Protein AF-A0A2V8E2Y0-F1 (afdb_monomer_lite)

pLDDT: mean 93.94, std 6.2, range [62.47, 98.62]

Secondary structure (DSSP, 8-state):
-HHHHHHHHHHHHHHHTT---SS-HHHHHHHHHHHHHHHHHHHHTS---GGG--

Sequence (54 aa):
ERAYTLQLQNFAQNVLQDRPPAVVIGDGVEALRIALAATAACRTGQPVRVQSIQ

Foldseek 3Di:
DVVVVVQVVQVVVCVVVVHDGPDDVVNVVLVVLVVVQVVVCVVVVHHGDSVPRD

Structure (mmCIF, N/CA/C/O backbone):
data_AF-A0A2V8E2Y0-F1
#
_entry.id   AF-A0A2V8E2Y0-F1
#
loop_
_atom_site.group_PDB
_atom_site.id
_atom_site.type_symbol
_atom_site.label_atom_id
_atom_site.label_alt_id
_atom_site.label_comp_id
_atom_site.label_asym_id
_atom_site.label_entity_id
_atom_site.label_seq_id
_atom_site.pdbx_PDB_ins_code
_atom_site.Cartn_x
_atom_site.Cartn_y
_atom_site.Cartn_z
_atom_site.occupancy
_atom_site.B_iso_or_equiv
_atom_site.auth_seq_id
_atom_site.auth_comp_id
_atom_site.auth_asym_id
_atom_site.auth_atom_id
_atom_site.pdbx_PDB_model_num
ATOM 1 N N . GLU A 1 1 ? 10.374 15.066 -3.069 1.00 62.47 1 GLU A N 1
ATOM 2 C CA . GLU A 1 1 ? 10.285 14.925 -4.543 1.00 62.47 1 GLU A CA 1
ATOM 3 C C . GLU A 1 1 ? 11.147 13.810 -5.125 1.00 62.47 1 GLU A C 1
ATOM 5 O O . GLU A 1 1 ? 10.593 12.966 -5.813 1.00 62.47 1 GLU A O 1
ATOM 10 N N . ARG A 1 2 ? 12.451 13.730 -4.811 1.00 82.81 2 ARG A N 1
ATOM 11 C CA . ARG A 1 2 ? 13.368 12.718 -5.385 1.00 82.81 2 ARG A CA 1
ATOM 12 C C . ARG A 1 2 ? 12.865 11.265 -5.306 1.00 82.81 2 ARG A C 1
ATOM 14 O O . ARG A 1 2 ? 13.087 10.505 -6.239 1.00 82.81 2 ARG A O 1
ATOM 21 N N . ALA A 1 3 ? 12.159 10.893 -4.236 1.00 83.38 3 ALA A N 1
ATOM 22 C CA . ALA A 1 3 ? 11.573 9.558 -4.077 1.00 83.38 3 ALA A CA 1
ATOM 23 C C . ALA A 1 3 ? 10.525 9.217 -5.156 1.00 83.38 3 ALA A C 1
ATOM 25 O O . ALA A 1 3 ? 10.568 8.125 -5.713 1.00 83.38 3 ALA A O 1
ATOM 26 N N . TYR A 1 4 ? 9.641 10.158 -5.510 1.00 84.69 4 TYR A N 1
ATOM 27 C CA . TYR A 1 4 ? 8.618 9.938 -6.539 1.00 84.69 4 TYR A CA 1
ATOM 28 C C . TYR A 1 4 ? 9.241 9.810 -7.930 1.00 84.69 4 TYR A C 1
ATOM 30 O O . TYR A 1 4 ? 8.866 8.934 -8.705 1.00 84.69 4 TYR A O 1
A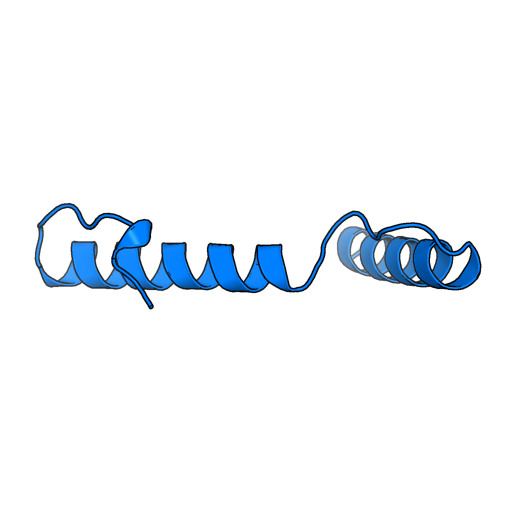TOM 38 N N . THR A 1 5 ? 10.254 10.629 -8.228 1.00 92.38 5 THR A N 1
ATOM 39 C CA . THR A 1 5 ? 11.014 10.521 -9.481 1.00 92.38 5 THR A CA 1
ATOM 40 C C . THR A 1 5 ? 11.707 9.163 -9.599 1.00 92.38 5 THR A C 1
ATOM 42 O O . THR A 1 5 ? 11.625 8.525 -10.646 1.00 92.38 5 THR A O 1
ATOM 45 N N . LEU A 1 6 ? 12.350 8.693 -8.525 1.00 91.88 6 LEU A N 1
ATOM 46 C CA . LEU A 1 6 ? 13.007 7.383 -8.495 1.00 91.88 6 LEU A CA 1
ATOM 47 C C . LEU A 1 6 ? 12.010 6.235 -8.686 1.00 91.88 6 LEU A C 1
ATOM 49 O O . LEU A 1 6 ? 12.305 5.288 -9.411 1.00 91.88 6 LEU A O 1
ATOM 53 N N . GLN A 1 7 ? 10.824 6.330 -8.084 1.00 89.50 7 GLN A N 1
ATO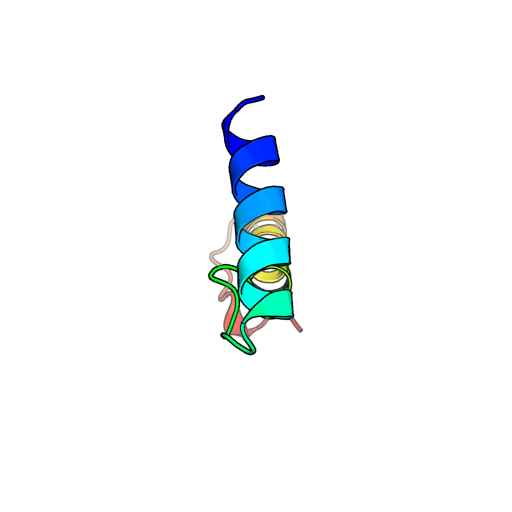M 54 C CA . GLN A 1 7 ? 9.776 5.322 -8.230 1.00 89.50 7 GLN A CA 1
ATOM 55 C C . GLN A 1 7 ? 9.283 5.219 -9.680 1.00 89.50 7 GLN A C 1
ATOM 57 O O . GLN A 1 7 ? 9.177 4.116 -10.214 1.00 89.50 7 GLN A O 1
ATOM 62 N N . LEU A 1 8 ? 9.050 6.357 -10.345 1.00 91.19 8 LEU A N 1
ATOM 63 C CA . LEU A 1 8 ? 8.640 6.385 -11.753 1.00 91.19 8 LEU A CA 1
ATOM 64 C C . LEU A 1 8 ? 9.725 5.821 -12.680 1.00 91.19 8 LEU A C 1
ATOM 66 O O . LEU A 1 8 ? 9.424 5.035 -13.577 1.00 91.19 8 LEU A O 1
ATOM 70 N N . GLN A 1 9 ? 10.991 6.179 -12.444 1.00 93.31 9 GLN A N 1
ATOM 71 C CA . GLN A 1 9 ? 12.122 5.649 -13.211 1.00 93.31 9 GLN A CA 1
ATOM 72 C C . GLN A 1 9 ? 12.272 4.135 -13.032 1.00 93.31 9 GLN A C 1
ATOM 74 O O . GLN A 1 9 ? 12.473 3.422 -14.014 1.00 93.31 9 GLN A O 1
ATOM 79 N N . ASN A 1 10 ? 12.135 3.635 -11.800 1.00 92.19 10 ASN A N 1
ATOM 80 C CA . ASN A 1 10 ? 12.205 2.205 -11.507 1.00 92.19 10 ASN A CA 1
ATOM 81 C C . ASN A 1 10 ? 11.075 1.428 -12.191 1.00 92.19 10 ASN A C 1
ATOM 83 O O . ASN A 1 10 ? 11.324 0.385 -12.792 1.00 92.19 10 ASN A O 1
ATOM 87 N N . PHE A 1 11 ? 9.849 1.955 -12.145 1.00 92.19 11 PHE A N 1
ATOM 88 C CA . PHE A 1 11 ? 8.717 1.356 -12.843 1.00 92.19 11 PHE A CA 1
ATOM 89 C C . PHE A 1 11 ? 8.973 1.273 -14.353 1.00 92.19 11 PHE A C 1
ATOM 91 O O . PHE A 1 11 ? 8.892 0.189 -14.928 1.00 92.19 11 PHE A O 1
ATOM 98 N N . ALA A 1 12 ? 9.362 2.388 -14.981 1.00 93.88 12 ALA A N 1
ATOM 99 C CA . ALA A 1 12 ? 9.634 2.430 -16.416 1.00 93.88 12 ALA A CA 1
ATOM 100 C C . ALA A 1 12 ? 10.751 1.457 -16.830 1.00 93.88 12 ALA A C 1
ATOM 102 O O . ALA A 1 12 ? 10.610 0.742 -17.819 1.00 93.88 12 ALA A O 1
ATOM 103 N N . GLN A 1 13 ? 11.843 1.384 -16.061 1.00 96.00 13 GLN A N 1
ATOM 104 C CA . GLN A 1 13 ? 12.935 0.444 -16.330 1.00 96.00 13 GLN A CA 1
ATOM 105 C C . GLN A 1 13 ? 12.483 -1.014 -16.245 1.00 96.00 13 GLN A C 1
ATOM 107 O O . GLN A 1 13 ? 12.835 -1.797 -17.121 1.00 96.00 13 GLN A O 1
ATOM 112 N N . ASN A 1 14 ? 11.696 -1.375 -15.230 1.00 95.00 14 ASN A N 1
ATOM 113 C CA . ASN A 1 14 ? 11.220 -2.746 -15.065 1.00 95.00 14 ASN A CA 1
ATOM 114 C C . ASN A 1 14 ? 10.269 -3.163 -16.197 1.00 95.00 14 ASN A C 1
ATOM 116 O O . ASN A 1 14 ? 10.410 -4.265 -16.717 1.00 95.00 14 ASN A O 1
ATOM 120 N N . VAL A 1 15 ? 9.398 -2.259 -16.665 1.00 93.06 15 VAL A N 1
ATOM 121 C CA . VAL A 1 15 ? 8.553 -2.499 -17.850 1.00 93.06 15 VAL A CA 1
ATOM 122 C C . VAL A 1 15 ? 9.401 -2.715 -19.106 1.00 93.06 15 VAL A C 1
ATOM 124 O O . VAL A 1 15 ? 9.185 -3.675 -19.837 1.00 93.06 15 VAL A O 1
ATOM 127 N N . LEU A 1 16 ? 10.389 -1.848 -19.356 1.00 96.69 16 LEU A N 1
ATOM 128 C CA . LEU A 1 16 ? 11.246 -1.944 -20.544 1.00 96.69 16 LEU A CA 1
ATOM 129 C C . LEU A 1 16 ? 12.149 -3.187 -20.547 1.00 96.69 16 LEU A C 1
ATOM 131 O O . LEU A 1 16 ? 12.574 -3.627 -21.610 1.00 96.69 16 LEU A O 1
ATOM 135 N N . GLN A 1 17 ? 12.478 -3.720 -19.370 1.00 97.31 17 GLN A N 1
ATOM 136 C CA . GLN A 1 17 ? 13.384 -4.858 -19.201 1.00 97.31 17 GLN A CA 1
ATOM 137 C C . GLN A 1 17 ? 12.660 -6.190 -18.971 1.00 97.31 17 GLN A C 1
ATOM 139 O O . GLN A 1 17 ? 13.339 -7.181 -18.706 1.00 97.31 17 GLN A O 1
ATOM 144 N N . ASP A 1 18 ? 11.325 -6.207 -19.040 1.00 95.00 18 ASP A N 1
ATOM 145 C CA . ASP A 1 18 ? 10.483 -7.365 -18.708 1.00 95.00 18 ASP A CA 1
ATOM 146 C C . ASP A 1 18 ? 10.818 -7.964 -17.328 1.00 95.00 18 ASP A C 1
ATOM 148 O O . ASP A 1 18 ? 11.023 -9.164 -17.142 1.00 95.00 18 ASP A O 1
ATOM 152 N N . ARG A 1 19 ? 10.950 -7.079 -16.334 1.00 95.69 19 ARG A N 1
ATOM 153 C CA . ARG A 1 19 ? 11.214 -7.432 -14.937 1.00 95.69 19 ARG A CA 1
ATOM 154 C C . ARG A 1 19 ? 10.004 -7.094 -14.077 1.00 95.69 19 ARG A C 1
ATOM 156 O O . ARG A 1 19 ? 9.352 -6.074 -14.307 1.00 95.69 19 ARG A O 1
ATOM 163 N N . PRO A 1 20 ? 9.723 -7.886 -13.034 1.00 89.88 20 PRO A N 1
ATOM 164 C CA . PRO A 1 20 ? 8.697 -7.522 -12.071 1.00 89.88 20 PRO A CA 1
ATOM 165 C C . PRO A 1 20 ? 9.082 -6.208 -11.360 1.00 89.88 20 PRO A C 1
ATOM 167 O O . PRO A 1 20 ? 10.216 -6.082 -10.886 1.00 89.88 20 PRO A O 1
ATOM 170 N N . PRO A 1 21 ? 8.176 -5.215 -11.281 1.00 88.75 21 PRO A N 1
ATOM 171 C CA . PRO A 1 21 ? 8.443 -3.975 -10.566 1.00 88.75 21 PRO A CA 1
ATOM 172 C C . PRO A 1 21 ? 8.511 -4.212 -9.053 1.00 88.75 21 PRO A C 1
ATOM 174 O O . PRO A 1 21 ? 7.866 -5.112 -8.523 1.00 88.75 21 PRO A O 1
ATOM 177 N N . ALA A 1 22 ? 9.272 -3.370 -8.349 1.00 87.69 22 ALA A N 1
ATOM 178 C CA . ALA A 1 22 ? 9.470 -3.495 -6.901 1.00 87.69 22 ALA A CA 1
ATOM 179 C C . ALA A 1 22 ? 8.200 -3.230 -6.072 1.00 87.69 22 ALA A C 1
ATOM 181 O O . ALA A 1 22 ? 8.121 -3.662 -4.928 1.00 87.69 22 ALA A O 1
ATOM 182 N N . VAL A 1 23 ? 7.240 -2.499 -6.643 1.00 89.19 23 VAL A N 1
ATOM 183 C CA . VAL A 1 23 ? 5.920 -2.245 -6.062 1.00 89.19 23 VAL A CA 1
ATOM 184 C C . VAL A 1 23 ? 4.881 -2.557 -7.130 1.00 89.19 23 VAL A C 1
ATOM 186 O O . VAL A 1 23 ? 4.957 -2.036 -8.246 1.00 89.19 23 VAL A O 1
ATOM 189 N N . VAL A 1 24 ? 3.918 -3.401 -6.786 1.00 91.12 24 VAL A N 1
ATOM 190 C CA . VAL A 1 24 ? 2.808 -3.823 -7.643 1.00 91.12 24 VAL A CA 1
ATOM 191 C C . VAL A 1 2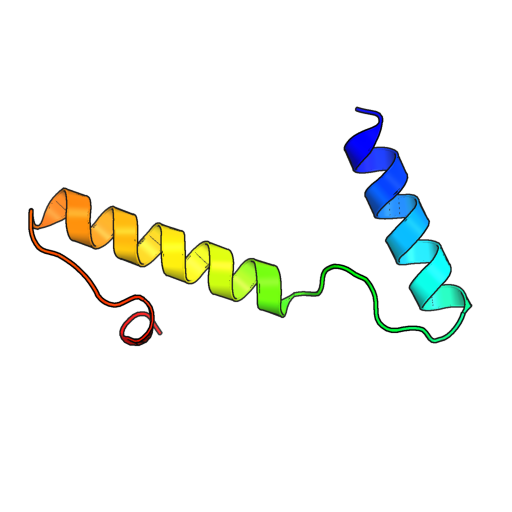4 ? 1.477 -3.339 -7.076 1.00 91.12 24 VAL A C 1
ATOM 193 O O . VAL A 1 24 ? 1.381 -2.860 -5.948 1.00 91.12 24 VAL A O 1
ATOM 196 N N . ILE A 1 25 ? 0.402 -3.492 -7.853 1.00 92.12 25 ILE A N 1
ATOM 197 C CA . ILE A 1 25 ? -0.940 -3.094 -7.409 1.00 92.12 25 ILE A CA 1
ATOM 198 C C . ILE A 1 25 ? -1.389 -3.840 -6.141 1.00 92.12 25 ILE A C 1
ATOM 200 O O . ILE A 1 25 ? -2.089 -3.264 -5.312 1.00 92.12 25 ILE A O 1
ATOM 204 N N . GLY A 1 26 ? -0.940 -5.089 -5.960 1.00 95.00 26 GLY A N 1
ATOM 205 C CA . GLY A 1 26 ? -1.236 -5.896 -4.775 1.00 95.00 26 GLY A CA 1
ATOM 206 C C . GLY A 1 26 ? -0.766 -5.244 -3.474 1.00 95.00 26 GLY A C 1
ATOM 207 O O . GLY A 1 26 ? -1.499 -5.270 -2.490 1.00 95.00 26 GLY A O 1
ATOM 208 N N . ASP A 1 27 ? 0.384 -4.566 -3.489 1.00 94.44 27 ASP A N 1
ATOM 209 C CA . ASP A 1 27 ? 0.895 -3.852 -2.313 1.00 94.44 27 ASP A CA 1
ATOM 210 C C . ASP A 1 27 ? -0.047 -2.712 -1.905 1.00 94.44 27 ASP A C 1
ATOM 212 O O . ASP A 1 27 ? -0.311 -2.495 -0.722 1.00 94.44 27 ASP A O 1
ATOM 216 N N . GLY A 1 28 ? -0.606 -2.005 -2.893 1.00 94.69 28 GLY A N 1
ATOM 217 C CA . GLY A 1 28 ? -1.585 -0.944 -2.666 1.00 94.69 28 GLY A CA 1
ATOM 218 C C . GLY A 1 28 ? -2.911 -1.471 -2.116 1.00 94.69 28 GLY A C 1
ATOM 219 O O . GLY A 1 28 ? -3.484 -0.865 -1.210 1.00 94.69 28 GLY A O 1
ATOM 220 N N . VAL A 1 29 ? -3.380 -2.613 -2.623 1.00 97.12 29 VAL A N 1
ATOM 221 C CA . VAL A 1 29 ? -4.594 -3.276 -2.122 1.00 97.12 29 VAL A CA 1
ATOM 222 C C . 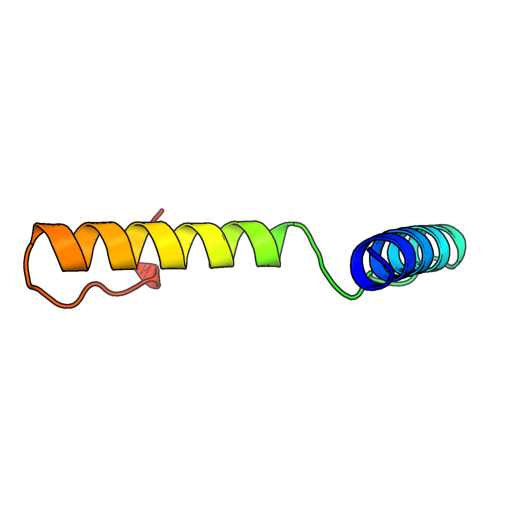VAL A 1 29 ? -4.414 -3.698 -0.663 1.00 97.12 29 VAL A C 1
ATOM 224 O O . VAL A 1 29 ? -5.262 -3.388 0.173 1.00 97.12 29 VAL A O 1
ATOM 227 N N . GLU A 1 30 ? -3.294 -4.330 -0.316 1.00 97.50 30 GLU A N 1
ATOM 228 C CA . GLU A 1 30 ? -3.035 -4.752 1.065 1.00 97.50 30 GLU A CA 1
ATOM 229 C C . GLU A 1 30 ? -2.833 -3.557 2.010 1.00 97.50 30 GLU A C 1
ATOM 231 O O . GLU A 1 30 ? -3.362 -3.554 3.125 1.00 97.50 30 GLU A O 1
ATOM 236 N N . ALA A 1 31 ? -2.176 -2.484 1.558 1.00 97.88 31 ALA A N 1
ATOM 237 C CA . ALA A 1 31 ? -2.084 -1.239 2.321 1.00 97.88 31 ALA A CA 1
ATOM 238 C C . ALA A 1 31 ? -3.469 -0.627 2.605 1.00 97.88 31 ALA A C 1
ATOM 240 O O . ALA A 1 31 ? -3.737 -0.177 3.725 1.00 97.88 31 ALA A O 1
ATOM 241 N N . LEU A 1 32 ? -4.377 -0.652 1.624 1.00 97.88 32 LEU A N 1
ATOM 242 C CA . LEU A 1 32 ? -5.754 -0.196 1.809 1.00 97.88 32 LEU A CA 1
ATOM 243 C C . LEU A 1 32 ? -6.507 -1.069 2.824 1.00 97.88 32 LEU A C 1
ATOM 245 O O . LEU A 1 32 ? -7.185 -0.531 3.702 1.00 97.88 32 LEU A O 1
ATOM 249 N N . ARG A 1 33 ? -6.354 -2.398 2.769 1.00 98.38 33 ARG A N 1
ATOM 250 C CA . ARG A 1 33 ? -6.969 -3.316 3.746 1.00 98.38 33 ARG A CA 1
ATOM 251 C C . ARG A 1 33 ? -6.492 -3.037 5.168 1.00 98.38 33 ARG A C 1
ATOM 253 O O . ARG A 1 33 ? -7.308 -3.026 6.091 1.00 98.38 33 ARG A O 1
ATOM 260 N N . ILE A 1 34 ? -5.204 -2.735 5.349 1.00 98.56 34 ILE A N 1
ATOM 261 C CA . ILE A 1 34 ? -4.653 -2.310 6.645 1.00 98.56 34 ILE A CA 1
ATOM 262 C C . ILE A 1 34 ? -5.333 -1.021 7.123 1.00 98.56 34 ILE A C 1
ATOM 264 O O . ILE A 1 34 ? -5.785 -0.956 8.268 1.00 98.56 34 ILE A O 1
ATOM 268 N N . ALA A 1 35 ? -5.457 -0.011 6.258 1.00 98.56 35 ALA A N 1
ATOM 269 C CA . ALA A 1 35 ? -6.096 1.256 6.612 1.00 98.56 35 ALA A CA 1
ATOM 270 C C . ALA A 1 35 ? -7.576 1.079 7.009 1.00 98.56 35 ALA A C 1
ATOM 272 O O . ALA A 1 35 ? -8.041 1.681 7.983 1.00 98.56 35 ALA A O 1
ATOM 273 N N . LEU A 1 36 ? -8.312 0.216 6.302 1.00 98.56 36 LEU A N 1
ATOM 274 C CA . LEU A 1 36 ? -9.700 -0.124 6.625 1.00 98.56 36 LEU A CA 1
ATOM 275 C C . LEU A 1 36 ? -9.817 -0.856 7.970 1.00 98.56 36 LEU A C 1
ATOM 277 O O . LEU A 1 36 ? -10.653 -0.479 8.794 1.00 98.56 36 LEU A O 1
ATOM 281 N N . ALA A 1 37 ? -8.954 -1.843 8.235 1.00 98.56 37 ALA A N 1
ATOM 282 C CA . ALA A 1 37 ? -8.921 -2.546 9.517 1.00 98.56 37 ALA A CA 1
ATOM 283 C C . ALA A 1 37 ? -8.605 -1.594 10.681 1.00 98.56 37 ALA A C 1
ATOM 285 O O . ALA A 1 37 ? -9.296 -1.615 11.698 1.00 98.56 37 ALA A O 1
ATOM 286 N N . ALA A 1 38 ? -7.616 -0.711 10.515 1.00 98.56 38 ALA A N 1
ATOM 287 C CA . ALA A 1 38 ? -7.261 0.294 11.516 1.00 98.56 38 ALA A CA 1
ATOM 288 C C . ALA A 1 38 ? -8.418 1.272 11.783 1.00 98.56 38 ALA A C 1
ATOM 290 O O . ALA A 1 38 ? -8.719 1.592 12.934 1.00 98.56 38 ALA A O 1
ATOM 291 N N . THR A 1 39 ? -9.119 1.698 10.728 1.00 98.44 39 THR A N 1
ATOM 292 C CA . THR A 1 39 ? -10.301 2.564 10.843 1.00 98.44 39 THR A CA 1
ATOM 293 C C . THR A 1 39 ? -11.428 1.872 11.612 1.00 98.44 39 THR A C 1
ATOM 295 O O . THR A 1 39 ? -12.046 2.479 12.488 1.00 98.44 39 THR A O 1
ATOM 298 N N . ALA A 1 40 ? -11.687 0.596 11.323 1.00 98.25 40 ALA A N 1
ATOM 299 C CA . ALA A 1 40 ? -12.686 -0.197 12.033 1.00 98.25 40 ALA A CA 1
ATOM 300 C C . ALA A 1 40 ? -12.308 -0.414 13.508 1.00 98.25 40 ALA A C 1
ATOM 302 O O . ALA A 1 40 ? -13.157 -0.257 14.389 1.00 98.25 40 ALA A O 1
ATOM 303 N N . ALA A 1 41 ? -11.036 -0.702 13.792 1.00 98.62 41 ALA A N 1
ATOM 304 C CA . ALA A 1 41 ? -10.538 -0.862 15.154 1.00 98.62 41 ALA A CA 1
ATOM 305 C C . ALA A 1 41 ? -10.677 0.432 15.967 1.00 98.62 41 ALA A C 1
ATOM 307 O O . ALA A 1 41 ? -11.164 0.408 17.093 1.00 98.62 41 ALA A O 1
ATOM 308 N N . CYS A 1 42 ? -10.345 1.578 15.366 1.00 98.50 42 CYS A N 1
ATOM 309 C CA . CYS A 1 42 ? -10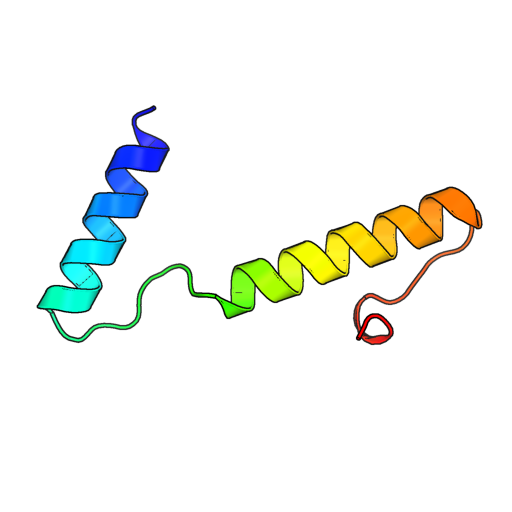.514 2.892 15.987 1.00 98.50 42 CYS A CA 1
ATOM 310 C C . CYS A 1 42 ? -11.984 3.181 16.337 1.00 98.50 42 CYS A C 1
ATOM 312 O O . CYS A 1 42 ? -12.287 3.625 17.440 1.00 98.50 42 CYS A O 1
ATOM 314 N N . ARG A 1 43 ? -12.916 2.871 15.425 1.00 98.31 43 ARG A N 1
ATOM 315 C CA . ARG A 1 43 ? -14.358 3.094 15.640 1.00 98.31 43 ARG A CA 1
ATOM 316 C C . ARG A 1 43 ? -14.966 2.192 16.710 1.00 98.31 43 ARG A C 1
ATOM 318 O O . ARG A 1 43 ? -15.894 2.608 17.392 1.00 98.31 43 ARG A O 1
ATOM 325 N N . THR A 1 44 ? -14.491 0.955 16.813 1.00 97.94 44 THR A N 1
ATOM 326 C CA . THR A 1 44 ? -15.075 -0.063 17.703 1.00 97.94 44 THR A CA 1
ATOM 327 C C . THR A 1 44 ? -14.347 -0.185 19.039 1.00 97.94 44 THR A C 1
ATOM 329 O O . THR A 1 44 ? -14.882 -0.778 19.972 1.00 97.94 44 THR A O 1
ATOM 332 N N . GLY A 1 45 ? -13.124 0.341 19.138 1.00 98.25 45 GLY A N 1
ATOM 333 C CA . GLY A 1 45 ? -12.234 0.126 20.277 1.00 98.25 45 GLY A CA 1
ATOM 334 C C . GLY A 1 45 ? -11.736 -1.318 20.404 1.00 98.25 45 GLY A C 1
ATOM 335 O O . GLY A 1 45 ? -11.190 -1.676 21.444 1.00 98.25 45 GLY A O 1
ATOM 336 N N . GLN A 1 46 ? -11.939 -2.156 19.382 1.00 98.25 46 GLN A N 1
ATOM 337 C CA . GLN A 1 46 ? -11.577 -3.573 19.390 1.00 98.25 46 GLN A CA 1
ATOM 338 C C . GLN A 1 46 ? -10.518 -3.879 18.325 1.00 98.25 46 GLN A C 1
ATOM 340 O O . GLN A 1 46 ? -10.547 -3.288 17.244 1.00 98.25 46 GLN A O 1
ATOM 345 N N . PRO A 1 47 ? -9.595 -4.824 18.570 1.00 98.06 47 PRO A N 1
ATOM 346 C CA . PRO A 1 47 ? -8.670 -5.284 17.540 1.00 98.06 47 PRO A CA 1
ATOM 347 C C . PRO A 1 47 ? -9.406 -5.909 16.344 1.00 98.06 47 PRO A C 1
ATOM 349 O O . PRO A 1 47 ? -10.299 -6.738 16.518 1.00 98.06 47 PRO A O 1
ATOM 352 N N . VAL A 1 48 ? -8.987 -5.563 15.123 1.00 98.44 48 VAL A N 1
ATOM 353 C CA . VAL A 1 48 ? -9.537 -6.109 13.869 1.00 98.44 48 VAL A CA 1
ATOM 354 C C . VAL A 1 48 ? -8.434 -6.829 13.094 1.00 98.44 48 VAL A C 1
ATOM 356 O O . VAL A 1 48 ? -7.343 -6.292 12.909 1.00 98.44 48 VAL A O 1
ATOM 359 N N . ARG A 1 49 ? -8.712 -8.051 12.622 1.00 98.12 49 ARG A N 1
ATOM 360 C CA . ARG A 1 49 ? -7.791 -8.810 11.759 1.00 98.12 49 ARG A CA 1
ATOM 361 C C . ARG A 1 49 ? -7.843 -8.265 10.333 1.00 98.12 49 ARG A C 1
ATOM 363 O O . ARG A 1 49 ? -8.915 -8.186 9.749 1.00 98.12 49 ARG A O 1
ATOM 370 N N . VAL A 1 50 ? -6.694 -7.961 9.734 1.00 97.81 50 VAL A N 1
ATOM 371 C CA . VAL A 1 50 ? -6.633 -7.440 8.353 1.00 97.81 50 VAL A CA 1
ATOM 372 C C . VAL A 1 50 ? -7.235 -8.433 7.351 1.00 97.81 50 VAL A C 1
ATOM 374 O O . VAL A 1 50 ? -7.945 -8.034 6.434 1.00 97.81 50 VAL A O 1
ATOM 377 N N . GLN A 1 51 ? -7.054 -9.739 7.578 1.00 96.88 51 GLN A N 1
ATOM 378 C CA . GLN A 1 51 ? -7.568 -10.795 6.699 1.00 96.88 51 GLN A CA 1
ATOM 379 C C . GLN A 1 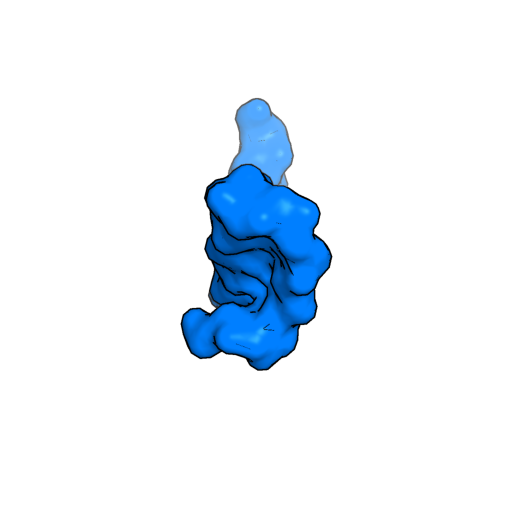51 ? -9.104 -10.854 6.630 1.00 96.88 51 GLN A C 1
ATOM 381 O O . GLN A 1 51 ? -9.628 -11.485 5.716 1.00 96.88 51 GLN A O 1
ATOM 386 N N . SER A 1 52 ? -9.834 -10.220 7.560 1.00 96.56 52 SER A N 1
ATOM 387 C CA . SER A 1 52 ? -11.302 -10.153 7.502 1.00 96.56 52 SER A CA 1
ATOM 388 C C . SER A 1 52 ? -11.839 -8.981 6.674 1.00 96.56 52 SER A C 1
ATOM 390 O O . SER A 1 52 ? -13.049 -8.883 6.502 1.00 96.56 52 SER A O 1
ATOM 392 N N . ILE A 1 53 ? -10.977 -8.080 6.192 1.00 95.50 53 ILE A N 1
ATOM 393 C CA . ILE A 1 53 ? -11.355 -7.009 5.259 1.00 95.50 53 ILE A CA 1
ATOM 394 C C . ILE A 1 53 ? -11.373 -7.597 3.847 1.00 95.50 53 ILE A C 1
ATOM 396 O O . ILE A 1 53 ? -10.377 -8.208 3.462 1.00 95.50 53 ILE A O 1
ATOM 400 N N . GLN A 1 54 ? -12.479 -7.450 3.112 1.00 81.62 54 GLN A N 1
ATOM 401 C CA . GLN A 1 54 ? -12.611 -7.951 1.735 1.00 81.62 54 GLN A CA 1
ATOM 402 C C . GLN A 1 54 ? -11.955 -7.030 0.710 1.00 81.62 54 GLN A C 1
ATOM 404 O O . GLN A 1 54 ? -12.008 -5.797 0.916 1.00 81.62 54 GLN A O 1
#

Radius of gyration: 16.03 Å; chains: 1; bounding box: 28×26×41 Å